Protein AF-A0A1I0HP41-F1 (afdb_monomer)

Sequence (51 aa):
MKVKDHLSKQQHEKMKSKYKNHKPERIDWHDLMGMNRDTYKRGRGGAIRRR

pLDDT: mean 71.69, std 8.86, range [54.53, 85.81]

Nearest PDB structures (foldseek):
  6opm-assembly1_D  TM=5.212E-01  e=9.185E+00  Methanosarcina mazei
  8h1t-assembly1_N  TM=3.756E-01  e=6.902E+00  Homo sapiens

Structure (mmCIF, N/CA/C/O backbone):
data_AF-A0A1I0HP41-F1
#
_entry.id   AF-A0A1I0HP41-F1
#
loop_
_atom_site.group_PDB
_atom_site.id
_atom_site.type_symbol
_atom_site.label_atom_id
_atom_site.label_alt_id
_atom_site.label_comp_id
_atom_site.label_asym_id
_atom_site.label_entity_id
_atom_site.label_seq_id
_atom_site.pdbx_PDB_ins_code
_atom_site.Cartn_x
_atom_site.Cartn_y
_atom_site.Cartn_z
_atom_site.occupancy
_atom_site.B_iso_or_equiv
_atom_site.auth_seq_id
_atom_site.auth_comp_id
_atom_site.auth_asym_id
_atom_site.auth_atom_id
_atom_site.pdbx_PDB_model_num
ATOM 1 N N . MET A 1 1 ? -26.201 -4.766 10.218 1.00 73.38 1 MET A N 1
ATOM 2 C CA . MET A 1 1 ? -25.284 -4.143 11.203 1.00 73.38 1 MET A CA 1
ATOM 3 C C . MET A 1 1 ? -23.846 -4.439 10.801 1.00 73.38 1 MET A C 1
ATOM 5 O O . MET A 1 1 ? -23.570 -5.595 10.504 1.00 73.38 1 MET A O 1
ATOM 9 N N . LYS A 1 2 ? -22.942 -3.449 10.744 1.00 76.25 2 LYS A N 1
ATOM 10 C CA . LYS A 1 2 ? -21.519 -3.706 10.454 1.00 76.25 2 LYS A CA 1
ATOM 11 C C . LYS A 1 2 ? -20.726 -3.723 11.764 1.00 76.25 2 LYS A C 1
ATOM 13 O O . LYS A 1 2 ? -20.929 -2.886 12.636 1.00 76.25 2 LYS A O 1
ATOM 18 N N . VAL A 1 3 ? -19.789 -4.661 11.887 1.00 77.69 3 VAL A N 1
ATOM 19 C CA . VAL A 1 3 ? -18.954 -4.839 13.094 1.00 77.69 3 VAL A CA 1
ATOM 20 C C . VAL A 1 3 ? -18.171 -3.566 13.434 1.00 77.69 3 VAL A C 1
ATOM 22 O O . VAL A 1 3 ? -18.064 -3.197 14.596 1.00 77.69 3 VAL A O 1
ATOM 25 N N . LYS A 1 4 ? -17.716 -2.828 12.412 1.00 75.75 4 LYS A N 1
ATOM 26 C CA . LYS A 1 4 ? -16.967 -1.569 12.565 1.00 75.75 4 LYS A CA 1
ATOM 27 C C . LYS A 1 4 ? -17.705 -0.493 13.378 1.00 75.75 4 LYS A C 1
ATOM 29 O O . LYS A 1 4 ? -17.044 0.337 13.995 1.00 75.75 4 LYS A O 1
ATOM 34 N N . ASP A 1 5 ? -19.039 -0.517 13.368 1.00 83.25 5 ASP A N 1
ATOM 35 C CA . ASP A 1 5 ? -19.881 0.492 14.021 1.00 83.25 5 ASP A CA 1
ATOM 36 C C . ASP A 1 5 ? -20.006 0.236 15.537 1.00 83.25 5 ASP A C 1
ATOM 38 O O . ASP A 1 5 ? -20.476 1.093 16.273 1.00 83.25 5 ASP A O 1
ATOM 42 N N . HIS A 1 6 ? -19.542 -0.929 16.004 1.00 85.25 6 HIS A N 1
ATOM 43 C CA . HIS A 1 6 ? -19.616 -1.379 17.399 1.00 85.25 6 HIS A CA 1
ATOM 44 C C . HIS A 1 6 ? -18.235 -1.460 18.061 1.00 85.25 6 HIS A C 1
ATOM 46 O O . HIS A 1 6 ? -18.117 -1.905 19.200 1.00 85.25 6 HIS A O 1
ATOM 52 N N . LEU A 1 7 ? -17.176 -1.061 17.348 1.00 83.62 7 LEU A N 1
ATOM 53 C CA . LEU A 1 7 ? -15.828 -1.024 17.903 1.00 83.62 7 LEU A CA 1
ATOM 54 C C . LEU A 1 7 ? -15.601 0.266 18.692 1.00 83.62 7 LEU A C 1
ATOM 56 O O . LEU A 1 7 ? -15.891 1.367 18.219 1.00 83.62 7 LEU A O 1
ATOM 60 N N . SER A 1 8 ? -14.983 0.129 19.862 1.00 85.81 8 SER A N 1
ATOM 61 C CA . SER A 1 8 ? -14.527 1.260 20.662 1.00 85.81 8 SER A CA 1
ATOM 62 C C . SER A 1 8 ? -13.376 1.998 19.972 1.00 85.81 8 SER A C 1
ATOM 64 O O . SER A 1 8 ? -12.617 1.435 19.174 1.00 85.81 8 SER A O 1
ATOM 66 N N . LYS A 1 9 ? -13.200 3.278 20.315 1.00 82.81 9 LYS A N 1
ATOM 67 C CA . LYS A 1 9 ? -12.147 4.138 19.750 1.00 82.81 9 LYS A CA 1
ATOM 68 C C . LYS A 1 9 ? -10.745 3.518 19.898 1.00 82.81 9 LYS A C 1
ATOM 70 O O . LYS A 1 9 ? -9.953 3.551 18.963 1.00 82.81 9 LYS A O 1
ATOM 75 N N . GLN A 1 10 ? -10.486 2.846 21.022 1.00 81.81 10 GLN A N 1
ATOM 76 C CA . GLN A 1 10 ? -9.229 2.136 21.290 1.00 81.81 10 GLN A CA 1
ATOM 77 C C . GLN A 1 10 ? -9.016 0.913 20.379 1.00 81.81 10 GLN A C 1
ATOM 79 O O . GLN A 1 10 ? -7.887 0.619 19.984 1.00 81.81 10 GLN A O 1
ATOM 84 N N . GLN A 1 11 ? -10.084 0.192 20.025 1.00 81.00 11 GLN A N 1
ATOM 85 C CA . GLN A 1 11 ? -10.003 -0.951 19.107 1.00 81.00 11 GLN A CA 1
ATOM 86 C C . GLN A 1 11 ? -9.732 -0.489 17.668 1.00 81.00 11 GLN A C 1
ATOM 88 O O . GLN A 1 11 ? -8.945 -1.121 16.959 1.00 81.00 11 GLN A O 1
ATOM 93 N N . HIS A 1 12 ? -10.304 0.650 17.263 1.00 80.12 12 HIS A N 1
ATOM 94 C CA . HIS A 1 12 ? -9.986 1.298 15.983 1.00 80.12 12 HIS A CA 1
ATOM 95 C C . HIS A 1 12 ? -8.509 1.699 15.890 1.00 80.12 12 HIS A C 1
ATOM 97 O O . HIS A 1 12 ? -7.873 1.479 14.857 1.00 80.12 12 HIS A O 1
ATOM 103 N N . GLU A 1 13 ? -7.942 2.236 16.971 1.00 78.69 13 GLU A N 1
ATOM 104 C CA . GLU A 1 13 ? -6.524 2.611 17.053 1.00 78.69 13 GLU A CA 1
ATOM 105 C C . GLU A 1 13 ? -5.597 1.393 16.871 1.00 78.69 13 GLU A C 1
ATOM 107 O O . GLU A 1 13 ? -4.665 1.426 16.062 1.00 78.69 13 GLU A O 1
ATOM 112 N N . LYS A 1 14 ? -5.908 0.280 17.556 1.00 77.56 14 LYS A N 1
ATOM 113 C CA . LYS A 1 14 ? -5.172 -0.993 17.443 1.00 77.56 14 LYS A CA 1
ATOM 114 C C . LYS A 1 14 ? -5.289 -1.635 1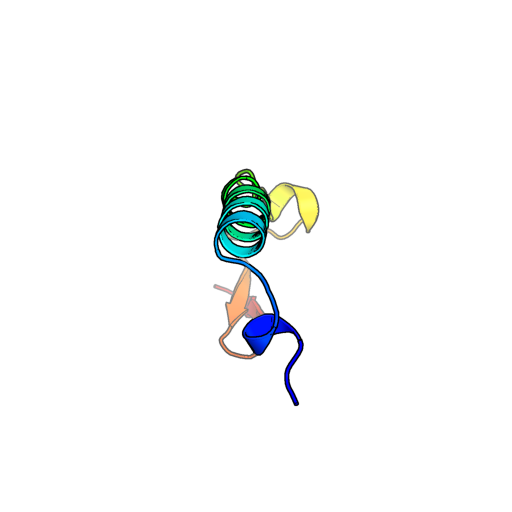6.057 1.00 77.56 14 LYS A C 1
ATOM 116 O O . LYS A 1 14 ? -4.329 -2.235 15.581 1.00 77.56 14 LYS A O 1
ATOM 121 N N . MET A 1 15 ? -6.439 -1.521 15.387 1.00 69.38 15 MET A N 1
ATOM 122 C CA . MET A 1 15 ? -6.560 -1.984 13.999 1.00 69.38 15 MET A CA 1
ATOM 123 C C . MET A 1 15 ? -5.713 -1.126 13.062 1.00 69.38 15 MET A C 1
ATOM 125 O O . MET A 1 15 ? -4.954 -1.672 12.263 1.00 69.38 15 MET A O 1
ATOM 129 N N . LYS A 1 16 ? -5.784 0.207 13.177 1.00 67.50 16 LYS A N 1
ATOM 130 C CA . LYS A 1 16 ? -4.995 1.117 12.332 1.00 67.50 16 LYS A CA 1
ATOM 131 C C . LYS A 1 16 ? -3.492 0.863 12.442 1.00 67.50 16 LYS A C 1
ATOM 133 O O . LYS A 1 16 ? -2.822 0.877 11.413 1.00 67.50 16 LYS A O 1
ATOM 138 N N . SER A 1 17 ? -2.964 0.606 13.640 1.00 62.25 17 SER A N 1
ATOM 139 C CA . SER A 1 17 ? -1.536 0.301 13.820 1.00 62.25 17 SER A CA 1
ATOM 140 C C . SER A 1 17 ? -1.130 -1.024 13.166 1.00 62.25 17 SER A C 1
ATOM 142 O O . SER A 1 17 ? -0.068 -1.092 12.547 1.00 62.25 17 SER A O 1
ATOM 144 N N . LYS A 1 18 ? -2.003 -2.041 13.194 1.00 60.59 18 LYS A N 1
ATOM 145 C CA . LYS A 1 18 ? -1.759 -3.340 12.546 1.00 60.59 18 LYS A CA 1
ATOM 146 C C . LYS A 1 18 ? -1.633 -3.224 11.021 1.00 60.59 18 LYS A C 1
ATOM 148 O O . LYS A 1 18 ? -0.746 -3.837 10.438 1.00 60.59 18 LYS A O 1
ATOM 153 N N . TYR A 1 19 ? -2.455 -2.390 10.378 1.00 57.56 19 TYR A N 1
ATOM 154 C CA . TYR A 1 19 ? -2.365 -2.151 8.928 1.00 57.56 19 TYR A CA 1
ATOM 155 C C . TYR A 1 19 ? -1.227 -1.201 8.533 1.00 57.56 19 TYR A C 1
ATOM 157 O O . TYR A 1 19 ? -0.710 -1.302 7.424 1.00 57.56 19 TYR A O 1
ATOM 165 N N . LYS A 1 20 ? -0.802 -0.293 9.423 1.00 56.31 20 LYS A N 1
ATOM 166 C CA . LYS A 1 20 ? 0.290 0.661 9.145 1.00 56.31 20 LYS A CA 1
ATOM 167 C C . LYS A 1 20 ? 1.659 -0.018 9.017 1.00 56.31 20 LYS A C 1
ATOM 169 O O . LYS A 1 20 ? 2.519 0.499 8.307 1.00 56.31 20 LYS A O 1
ATOM 174 N N . ASN A 1 21 ? 1.833 -1.165 9.675 1.00 55.91 21 ASN A N 1
ATOM 175 C CA . ASN A 1 21 ? 3.068 -1.953 9.658 1.00 55.91 21 ASN A CA 1
ATOM 176 C C . ASN A 1 21 ? 3.139 -2.945 8.487 1.00 55.91 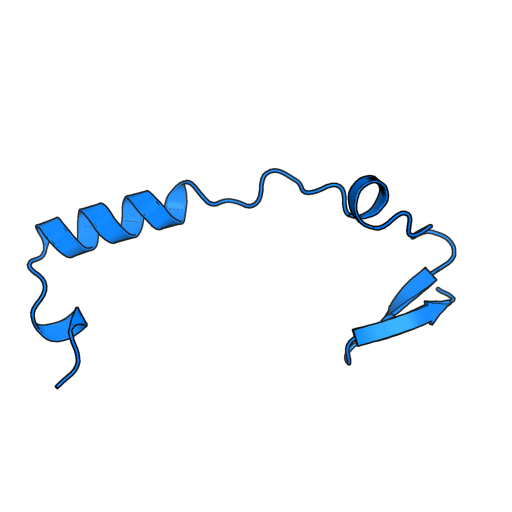21 ASN A C 1
ATOM 178 O O . ASN A 1 21 ? 4.213 -3.445 8.182 1.00 55.91 21 ASN A O 1
ATOM 182 N N . HIS A 1 22 ? 2.033 -3.173 7.774 1.00 54.53 22 HIS A N 1
ATOM 183 C CA . HIS A 1 22 ? 2.038 -3.837 6.470 1.00 54.53 22 HIS A CA 1
ATOM 184 C C . HIS A 1 22 ? 2.163 -2.802 5.352 1.00 54.53 22 HIS A C 1
ATOM 186 O O . HIS A 1 22 ? 1.350 -2.731 4.432 1.00 54.53 22 HIS A O 1
ATOM 192 N N . LYS A 1 23 ? 3.218 -1.984 5.405 1.00 57.84 23 LYS A N 1
ATOM 193 C CA . LYS A 1 23 ? 3.784 -1.526 4.136 1.00 57.84 23 LYS A CA 1
ATOM 194 C C . LYS A 1 23 ? 4.323 -2.790 3.471 1.00 57.84 23 LYS A C 1
ATOM 196 O O . LYS A 1 23 ? 5.019 -3.531 4.163 1.00 57.84 23 LYS A O 1
ATOM 201 N N . PRO A 1 24 ? 4.004 -3.086 2.202 1.00 57.19 24 PRO A N 1
ATOM 202 C CA . PRO A 1 24 ? 4.744 -4.120 1.508 1.00 57.19 24 PRO A CA 1
ATOM 203 C C . PRO A 1 24 ? 6.205 -3.668 1.549 1.00 57.19 24 PRO A C 1
ATOM 205 O O . PRO A 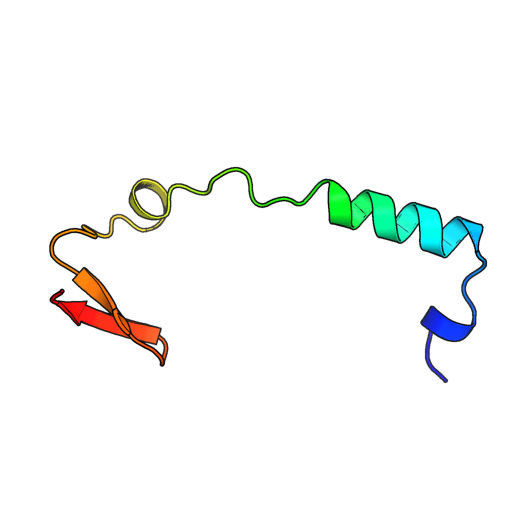1 24 ? 6.561 -2.674 0.907 1.00 57.19 24 PRO A O 1
ATOM 208 N N . GLU A 1 25 ? 7.024 -4.333 2.373 1.00 61.09 25 GLU A N 1
ATOM 209 C CA . GLU A 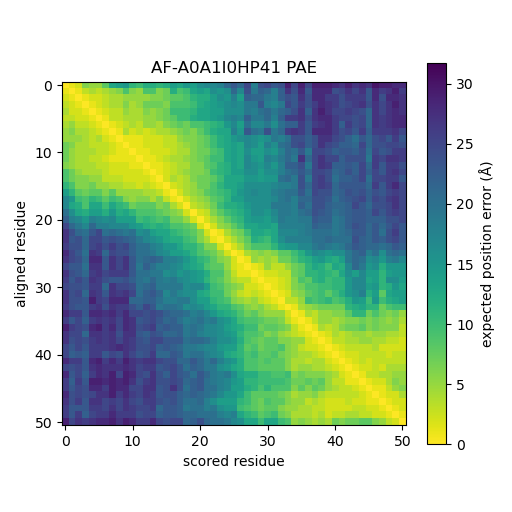1 25 ? 8.477 -4.344 2.205 1.00 61.09 25 GLU A CA 1
ATOM 210 C C . GLU A 1 25 ? 8.711 -4.470 0.720 1.00 61.09 25 GLU A C 1
ATOM 212 O O . GLU A 1 25 ? 8.026 -5.271 0.101 1.00 61.09 25 GLU A O 1
ATOM 217 N N . ARG A 1 26 ? 9.542 -3.602 0.149 1.00 62.03 26 ARG A N 1
ATOM 218 C CA . ARG A 1 26 ? 9.695 -3.380 -1.289 1.00 62.03 26 ARG A CA 1
ATOM 219 C C . ARG A 1 26 ? 9.825 -4.724 -2.021 1.00 62.03 26 ARG A C 1
ATOM 221 O O . ARG A 1 26 ? 10.934 -5.198 -2.215 1.00 62.03 26 ARG A O 1
ATOM 228 N N . ILE A 1 27 ? 8.690 -5.342 -2.368 1.00 62.09 27 ILE A N 1
ATOM 229 C CA . ILE A 1 27 ? 8.661 -6.716 -2.862 1.00 62.09 27 ILE A CA 1
ATOM 230 C C . ILE A 1 27 ? 9.300 -6.614 -4.224 1.00 62.09 27 ILE A C 1
ATOM 232 O O . ILE A 1 27 ? 8.739 -5.973 -5.126 1.00 62.09 27 ILE A O 1
ATOM 236 N N . ASP A 1 28 ? 10.494 -7.181 -4.353 1.00 67.88 28 ASP A N 1
ATOM 237 C CA . ASP A 1 28 ? 11.117 -7.275 -5.650 1.00 67.88 28 ASP A CA 1
ATOM 238 C C . ASP A 1 28 ? 10.366 -8.336 -6.445 1.00 67.88 28 ASP A C 1
ATOM 240 O O . ASP A 1 28 ? 10.633 -9.533 -6.402 1.00 67.88 28 ASP A O 1
ATOM 244 N N . TRP A 1 29 ? 9.345 -7.867 -7.154 1.00 67.88 29 TRP A N 1
ATOM 245 C CA . TRP A 1 29 ? 8.552 -8.691 -8.046 1.00 67.88 29 TRP A CA 1
ATOM 246 C C . TRP A 1 29 ? 9.404 -9.330 -9.150 1.00 67.88 29 TRP A C 1
ATOM 248 O O . TRP A 1 29 ? 8.9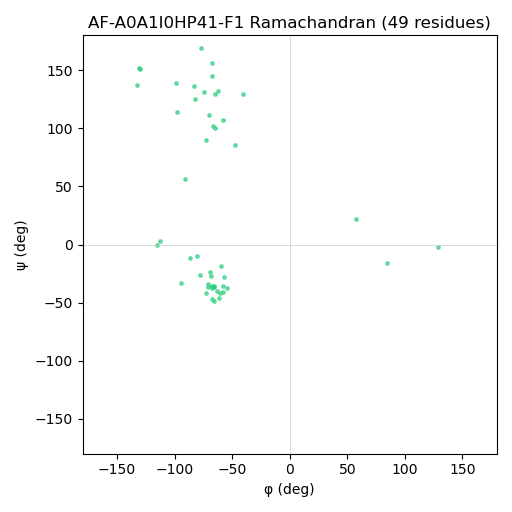24 -10.284 -9.757 1.00 67.88 29 TRP A O 1
ATOM 258 N N . HIS A 1 30 ? 10.614 -8.822 -9.434 1.00 63.66 30 HIS A N 1
ATOM 259 C CA . HIS A 1 30 ? 11.552 -9.488 -10.336 1.00 63.66 30 HIS A CA 1
ATOM 260 C C . HIS A 1 30 ? 12.010 -10.820 -9.740 1.00 63.66 30 HIS A C 1
ATOM 262 O O . HIS A 1 30 ? 11.942 -11.837 -10.422 1.00 63.66 30 HIS A O 1
ATOM 268 N N . ASP A 1 31 ? 12.416 -10.816 -8.473 1.00 62.19 31 ASP A N 1
ATOM 269 C CA . ASP A 1 31 ? 12.907 -12.000 -7.767 1.00 62.19 31 ASP A CA 1
ATOM 270 C C . ASP A 1 31 ? 11.756 -12.969 -7.447 1.00 62.19 31 ASP A C 1
ATOM 272 O O . ASP A 1 31 ? 11.837 -14.168 -7.697 1.00 62.19 31 ASP A O 1
ATOM 276 N N . LEU A 1 32 ? 10.611 -12.430 -7.011 1.00 63.88 32 LEU A N 1
ATOM 277 C CA . LEU A 1 32 ? 9.442 -13.231 -6.636 1.00 63.88 32 LEU A CA 1
ATOM 278 C C . LEU A 1 32 ? 8.727 -13.885 -7.833 1.00 63.88 32 LEU A C 1
ATOM 280 O O . LEU A 1 32 ? 8.143 -14.956 -7.689 1.00 63.88 32 LEU A O 1
ATOM 284 N N . MET A 1 33 ? 8.703 -13.228 -8.999 1.00 68.31 33 MET A N 1
ATOM 285 C CA . MET A 1 33 ? 7.943 -13.697 -10.173 1.00 68.31 33 MET A CA 1
ATOM 286 C C . MET A 1 33 ? 8.835 -14.065 -11.366 1.00 68.31 33 MET A C 1
ATOM 288 O O . MET A 1 33 ? 8.296 -14.412 -12.417 1.00 68.31 33 MET A O 1
ATOM 292 N N . GLY A 1 34 ? 10.164 -13.931 -11.254 1.00 69.50 34 GLY A N 1
ATOM 293 C CA . GLY A 1 34 ? 11.124 -14.245 -12.321 1.00 69.50 34 GLY A CA 1
ATOM 294 C C . GLY A 1 34 ? 10.899 -13.477 -13.631 1.00 69.50 34 GLY A C 1
ATOM 295 O O . GLY A 1 34 ? 11.279 -13.945 -14.703 1.00 69.50 34 GLY A O 1
ATOM 296 N N . MET A 1 35 ? 10.212 -12.331 -13.589 1.00 70.31 35 MET A N 1
ATOM 297 C CA . MET A 1 35 ? 9.726 -11.647 -14.790 1.00 70.31 35 MET A CA 1
ATOM 298 C C . MET A 1 35 ? 10.683 -10.523 -15.199 1.00 70.31 35 MET A C 1
ATOM 300 O O . MET A 1 35 ? 10.778 -9.506 -14.510 1.00 70.31 35 MET A O 1
ATOM 304 N N . ASN A 1 36 ? 11.337 -10.668 -16.356 1.00 69.19 36 ASN A N 1
ATOM 305 C CA . ASN A 1 36 ? 12.196 -9.635 -16.938 1.00 69.19 36 ASN A CA 1
ATOM 306 C C . ASN A 1 36 ? 11.352 -8.395 -17.321 1.00 69.19 36 ASN A C 1
ATOM 308 O O . ASN A 1 36 ? 10.667 -8.383 -18.346 1.00 69.19 36 ASN A O 1
ATOM 312 N N . ARG A 1 37 ? 11.378 -7.355 -16.473 1.00 69.56 37 ARG A N 1
ATOM 313 C CA . ARG A 1 37 ? 10.581 -6.120 -16.629 1.00 69.56 37 ARG A CA 1
ATOM 314 C C . ARG A 1 37 ? 11.006 -5.236 -17.799 1.00 69.56 37 ARG A C 1
ATOM 316 O O . ARG A 1 37 ? 10.189 -4.447 -18.279 1.00 69.56 37 ARG A O 1
ATOM 323 N N . ASP A 1 38 ? 12.251 -5.357 -18.247 1.00 72.50 38 ASP A N 1
ATOM 324 C CA . ASP A 1 38 ? 12.744 -4.607 -19.404 1.00 72.50 38 ASP A CA 1
ATOM 325 C C . ASP A 1 38 ? 12.045 -5.072 -20.675 1.00 72.50 38 ASP A C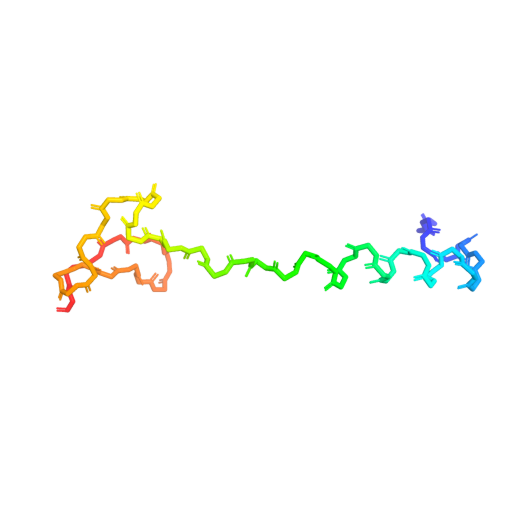 1
ATOM 327 O O . ASP A 1 38 ? 11.680 -4.263 -21.529 1.00 72.50 38 ASP A O 1
ATOM 331 N N . THR A 1 39 ? 11.790 -6.379 -20.751 1.00 70.00 39 THR A N 1
ATOM 332 C CA . THR A 1 39 ? 11.146 -7.015 -21.898 1.00 70.00 39 THR A CA 1
ATOM 333 C C . THR A 1 39 ? 9.640 -7.169 -21.733 1.00 70.00 39 THR A C 1
ATOM 335 O O . THR A 1 39 ? 8.935 -7.035 -22.730 1.00 70.00 39 THR A O 1
ATOM 338 N N . TYR A 1 40 ? 9.114 -7.391 -20.524 1.00 73.00 40 TYR A N 1
ATOM 339 C CA . TYR A 1 40 ? 7.693 -7.681 -20.301 1.00 73.00 40 TYR A CA 1
ATOM 340 C C . TYR A 1 40 ? 7.071 -6.859 -19.159 1.00 73.00 40 TYR A C 1
ATOM 342 O O . TYR A 1 40 ? 7.623 -6.728 -18.071 1.00 73.00 40 TYR A O 1
ATOM 350 N N . LYS A 1 41 ? 5.855 -6.343 -19.369 1.00 81.38 41 LYS A N 1
ATOM 351 C CA . LYS A 1 41 ? 5.048 -5.594 -18.390 1.00 81.38 41 LYS A CA 1
ATOM 352 C C . LYS A 1 41 ? 3.622 -6.143 -18.307 1.00 81.38 41 LYS A C 1
ATOM 354 O O . LYS A 1 41 ? 3.075 -6.627 -19.293 1.00 81.38 41 LYS A O 1
ATOM 359 N N . ARG A 1 42 ? 2.967 -6.021 -17.149 1.00 79.44 42 ARG A N 1
ATOM 360 C CA . ARG A 1 42 ? 1.525 -6.306 -17.026 1.00 79.44 42 ARG A CA 1
ATOM 361 C C . ARG A 1 42 ? 0.708 -5.096 -17.478 1.00 79.44 42 ARG A C 1
ATOM 363 O O . ARG A 1 42 ? 0.915 -3.989 -16.987 1.00 79.44 42 ARG A O 1
ATOM 370 N N . GLY A 1 43 ? -0.204 -5.307 -18.423 1.00 77.75 43 GLY A N 1
ATOM 371 C CA . GLY A 1 43 ? -1.134 -4.282 -18.891 1.00 77.75 43 GLY A CA 1
ATOM 372 C C . GLY A 1 43 ? -2.289 -4.043 -17.915 1.00 77.75 43 GLY A C 1
ATOM 373 O O . GLY A 1 43 ? -2.523 -4.818 -16.984 1.00 77.75 43 GLY A O 1
ATOM 374 N N . ARG A 1 44 ? -3.059 -2.977 -18.156 1.00 74.50 44 ARG A N 1
ATOM 375 C CA . ARG A 1 44 ? -4.316 -2.716 -17.442 1.00 74.50 44 ARG A CA 1
ATOM 376 C C . ARG A 1 44 ? -5.312 -3.820 -17.836 1.00 74.50 44 ARG A C 1
ATOM 378 O O . ARG A 1 44 ? -5.794 -3.826 -18.960 1.00 74.50 44 ARG A O 1
ATOM 385 N N . GLY A 1 45 ? -5.500 -4.805 -16.954 1.00 82.75 45 GLY A N 1
ATOM 386 C CA . GLY A 1 45 ? -6.217 -6.063 -17.233 1.00 82.75 45 GLY A CA 1
ATOM 387 C C . GLY A 1 45 ? -5.447 -7.338 -16.856 1.00 82.75 45 GLY A C 1
ATOM 388 O O . GLY A 1 45 ? -5.97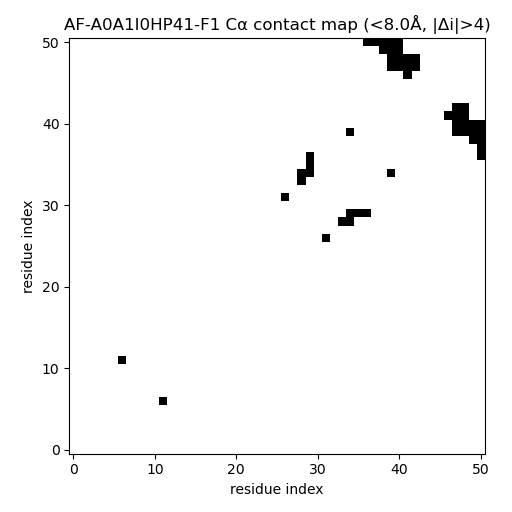1 -8.431 -17.016 1.00 82.75 45 GLY A O 1
ATOM 389 N N . GLY A 1 46 ? -4.208 -7.227 -16.363 1.00 74.50 46 GLY A N 1
ATOM 390 C CA . GLY A 1 46 ? -3.456 -8.360 -15.803 1.00 74.50 46 GLY A CA 1
ATOM 391 C C . GLY A 1 46 ? -2.711 -9.219 -16.830 1.00 74.50 46 GLY A C 1
ATOM 392 O O . GLY A 1 46 ? -1.772 -9.915 -16.453 1.00 74.50 46 GLY A O 1
ATOM 393 N N . ALA A 1 47 ? -3.045 -9.107 -18.119 1.00 81.81 47 ALA A N 1
ATOM 394 C CA . ALA A 1 47 ? -2.309 -9.767 -19.195 1.00 81.81 47 ALA A CA 1
ATOM 395 C C . ALA A 1 47 ? -0.8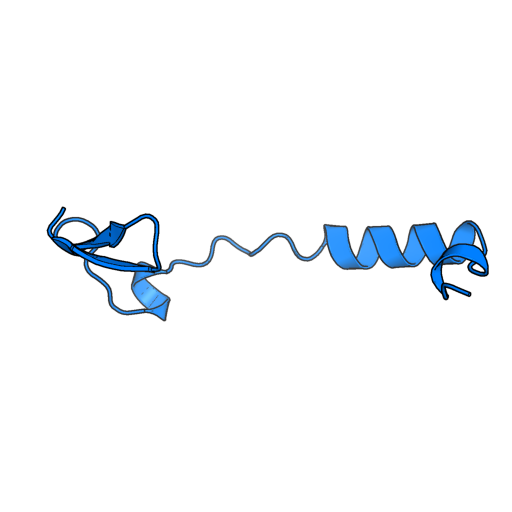50 -9.277 -19.269 1.00 81.81 47 ALA A C 1
ATOM 397 O O . ALA A 1 47 ? -0.585 -8.067 -19.265 1.00 81.81 47 ALA A O 1
ATOM 398 N N . ILE A 1 48 ? 0.093 -10.219 -19.364 1.00 81.25 48 ILE A N 1
ATOM 399 C CA . ILE A 1 48 ? 1.512 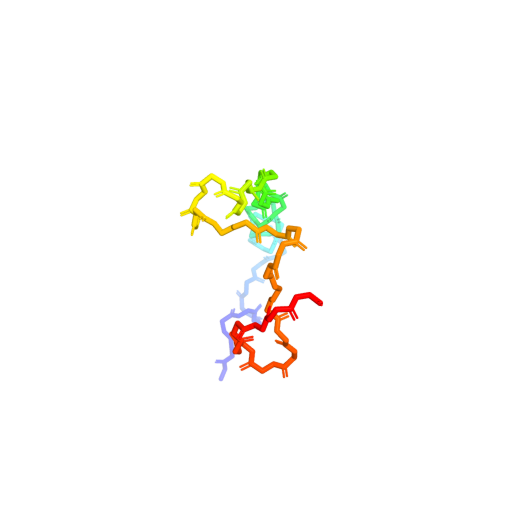-9.931 -19.601 1.00 81.25 48 ILE A CA 1
ATOM 400 C C . ILE A 1 48 ? 1.682 -9.537 -21.068 1.00 81.25 48 ILE A C 1
ATOM 402 O O . ILE A 1 48 ? 1.167 -10.194 -21.969 1.00 81.25 48 ILE A O 1
ATOM 406 N N . ARG A 1 49 ? 2.387 -8.436 -21.308 1.00 78.69 49 ARG A N 1
ATOM 407 C CA . ARG A 1 49 ? 2.685 -7.901 -22.635 1.00 78.69 49 ARG A CA 1
ATOM 408 C C . ARG A 1 49 ? 4.163 -7.589 -22.725 1.00 78.69 49 ARG A C 1
ATOM 410 O O . ARG A 1 49 ? 4.783 -7.260 -21.719 1.00 78.69 49 ARG A O 1
ATOM 417 N N . ARG A 1 50 ? 4.719 -7.646 -23.927 1.00 77.75 50 ARG A N 1
ATOM 418 C CA . ARG A 1 50 ? 6.061 -7.122 -24.172 1.00 77.75 50 ARG A CA 1
ATOM 419 C C . ARG A 1 50 ? 6.041 -5.591 -24.017 1.00 77.75 50 ARG A C 1
ATOM 421 O O . ARG A 1 50 ? 4.989 -4.983 -24.244 1.00 77.75 50 ARG A O 1
ATOM 428 N N . ARG A 1 51 ? 7.120 -5.004 -23.495 1.00 71.50 51 ARG A N 1
ATOM 429 C CA . ARG A 1 51 ? 7.171 -3.577 -23.148 1.00 71.50 51 ARG A CA 1
ATOM 430 C C . ARG A 1 51 ? 6.932 -2.681 -24.354 1.00 71.50 51 ARG A C 1
ATOM 432 O O . ARG A 1 51 ? 7.489 -2.982 -25.426 1.00 71.50 51 ARG A O 1
#

Organism: NCBI:txid930131

Radius of gyration: 18.87 Å; Cα contacts (8 Å, |Δi|>4): 25; chains: 1; bounding box: 38×18×46 Å

Secondary structure (DSSP, 8-state):
--GGGG--HHHHHHHHHHHHT-------HHHHH---TTTEEE-TTS-EEE-

Mean predicted aligned error: 14.49 Å

Foldseek 3Di:
DDPVVVDDPVVVVVVVVVVVVPPPPVPPCCVVVVDDPQQWDQDPPRDIDGD

Solvent-accessible surface area (backbone atoms only — not comparable to full-atom values): 3346 Å² total; per-residue (Å²): 139,64,73,79,82,73,55,52,74,68,55,51,52,55,51,52,55,60,58,65,70,62,57,78,67,84,72,55,56,47,76,77,64,72,49,60,61,85,58,35,40,69,46,100,85,70,51,77,38,72,99